Protein AF-A0A932QH48-F1 (afdb_monomer_lite)

Radius of gyration: 12.72 Å; chains: 1; bounding box: 30×25×30 Å

Structure (mmCIF, N/CA/C/O backbone):
data_AF-A0A932QH48-F1
#
_entry.id   AF-A0A932QH48-F1
#
loop_
_atom_site.group_PDB
_atom_site.id
_atom_site.type_symbol
_atom_site.label_atom_id
_atom_site.label_alt_id
_atom_site.label_comp_id
_atom_site.label_asym_id
_atom_site.label_entity_id
_atom_site.label_seq_id
_atom_site.pdbx_PDB_ins_code
_atom_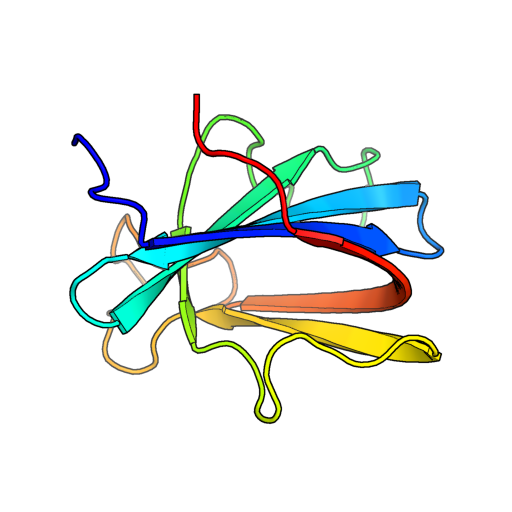site.Cartn_x
_atom_site.Cartn_y
_atom_site.Cartn_z
_atom_site.occupancy
_atom_site.B_iso_or_equiv
_atom_site.auth_seq_id
_atom_site.auth_comp_id
_atom_site.auth_asym_id
_atom_site.auth_atom_id
_atom_site.pdbx_PDB_model_num
ATOM 1 N N . MET A 1 1 ? 0.336 -14.006 12.291 1.00 57.62 1 MET A N 1
ATOM 2 C CA . MET A 1 1 ? -0.376 -12.821 12.811 1.00 57.62 1 MET A CA 1
ATOM 3 C C . MET A 1 1 ? -1.652 -12.677 12.007 1.00 57.62 1 MET A C 1
ATOM 5 O O . MET A 1 1 ? -1.558 -12.617 10.788 1.00 57.62 1 MET A O 1
ATOM 9 N N . THR A 1 2 ? -2.815 -12.706 12.650 1.00 71.19 2 THR A N 1
ATOM 10 C CA . THR A 1 2 ? -4.105 -12.530 11.968 1.00 71.19 2 THR A CA 1
ATOM 11 C C . THR A 1 2 ? -4.457 -11.048 12.016 1.00 71.19 2 THR A C 1
ATOM 13 O O . THR A 1 2 ? -4.580 -10.493 13.104 1.00 71.19 2 THR A O 1
ATOM 16 N N . LEU A 1 3 ? -4.554 -10.389 10.860 1.00 78.56 3 LEU A N 1
ATOM 17 C CA . LEU A 1 3 ? -4.954 -8.983 10.784 1.00 78.56 3 LEU A CA 1
ATOM 18 C C . LEU A 1 3 ? -6.479 -8.900 10.908 1.00 78.56 3 LEU A C 1
ATOM 20 O O . LEU A 1 3 ? -7.193 -9.451 10.073 1.00 78.56 3 LEU A O 1
ATOM 24 N N . ALA A 1 4 ? -6.983 -8.212 11.931 1.00 89.88 4 ALA A N 1
ATOM 25 C CA . ALA A 1 4 ? -8.393 -7.837 11.992 1.00 89.88 4 ALA A CA 1
ATOM 26 C C . ALA A 1 4 ? -8.621 -6.662 11.029 1.00 89.88 4 ALA A C 1
ATOM 28 O O . ALA A 1 4 ? -8.396 -5.504 11.384 1.00 89.88 4 ALA A O 1
ATOM 29 N N . VAL A 1 5 ? -8.979 -6.965 9.781 1.00 91.88 5 VAL A N 1
ATOM 30 C CA . VAL A 1 5 ? -9.109 -5.974 8.703 1.00 91.88 5 VAL A CA 1
ATOM 31 C C . VAL A 1 5 ? -10.478 -5.298 8.751 1.00 91.88 5 VAL A C 1
ATOM 33 O O . VAL A 1 5 ? -11.508 -5.965 8.786 1.00 91.88 5 VAL A O 1
ATOM 36 N N . ARG A 1 6 ? -10.479 -3.962 8.736 1.00 93.62 6 ARG A N 1
ATOM 37 C CA . ARG A 1 6 ? -11.672 -3.114 8.621 1.00 93.62 6 ARG A CA 1
ATOM 38 C C . ARG A 1 6 ? -11.985 -2.794 7.164 1.00 93.62 6 ARG A C 1
ATOM 40 O O . ARG A 1 6 ? -13.133 -2.906 6.753 1.00 93.62 6 ARG A O 1
ATOM 47 N N . ARG A 1 7 ? -10.976 -2.360 6.405 1.00 94.94 7 ARG A N 1
ATOM 48 C CA . ARG A 1 7 ? -11.093 -2.005 4.981 1.00 94.94 7 ARG A CA 1
ATOM 49 C C . ARG A 1 7 ? -9.904 -2.561 4.223 1.00 94.94 7 ARG A C 1
ATOM 51 O O . ARG A 1 7 ? -8.789 -2.570 4.743 1.00 94.94 7 ARG A O 1
ATOM 58 N N . TRP A 1 8 ? -10.124 -2.986 2.988 1.00 95.06 8 TRP A N 1
ATOM 59 C CA . TRP A 1 8 ? -9.065 -3.454 2.105 1.00 95.06 8 TRP A CA 1
ATOM 60 C C . TRP A 1 8 ? -9.182 -2.771 0.753 1.00 95.06 8 TRP A C 1
ATOM 62 O O . TRP A 1 8 ? -10.244 -2.771 0.147 1.00 95.06 8 TRP A O 1
ATOM 72 N N . PHE A 1 9 ? -8.080 -2.210 0.273 1.00 95.38 9 PHE A N 1
ATOM 73 C CA . PHE A 1 9 ? -7.986 -1.549 -1.016 1.00 95.38 9 PHE A CA 1
ATOM 74 C C . PHE A 1 9 ? -7.026 -2.288 -1.939 1.00 95.38 9 PHE A C 1
ATOM 76 O O . PHE A 1 9 ? -5.921 -2.661 -1.531 1.00 95.38 9 PHE A O 1
ATOM 83 N N . ARG A 1 10 ? -7.428 -2.434 -3.201 1.00 94.62 10 ARG A N 1
ATOM 84 C CA . ARG A 1 10 ? -6.559 -2.789 -4.325 1.00 94.62 10 ARG A CA 1
ATOM 85 C C . ARG A 1 10 ? -6.317 -1.533 -5.148 1.00 94.62 10 ARG A C 1
ATOM 87 O O . ARG A 1 10 ? -7.265 -0.910 -5.617 1.00 94.62 10 ARG A O 1
ATOM 94 N N . VAL A 1 11 ? -5.055 -1.152 -5.304 1.00 94.00 11 VAL A N 1
ATOM 95 C CA . VAL A 1 11 ? -4.639 0.059 -6.016 1.00 94.00 11 VAL A CA 1
ATOM 96 C C . VAL A 1 11 ? -3.760 -0.344 -7.190 1.00 94.00 11 VAL A C 1
ATOM 98 O O . VAL A 1 11 ? -2.633 -0.801 -6.995 1.00 94.00 11 VAL A O 1
ATOM 101 N N . ALA A 1 12 ? -4.278 -0.189 -8.405 1.00 93.12 12 ALA A N 1
ATOM 102 C CA . ALA A 1 12 ? -3.531 -0.459 -9.628 1.00 93.12 12 ALA A CA 1
ATOM 103 C C . ALA A 1 12 ? -2.804 0.808 -10.091 1.00 93.12 12 ALA A C 1
ATOM 105 O O . ALA A 1 12 ? -3.394 1.893 -10.124 1.00 93.12 12 ALA A O 1
ATOM 106 N N . THR A 1 13 ? -1.532 0.674 -10.465 1.00 92.00 13 THR A N 1
ATOM 107 C CA . THR A 1 13 ? -0.702 1.794 -10.928 1.00 92.00 13 THR A CA 1
ATOM 108 C C . THR A 1 13 ? -0.316 1.660 -12.398 1.00 92.00 13 THR A C 1
ATOM 110 O O . THR A 1 13 ? -0.317 0.567 -12.961 1.00 92.00 13 THR A O 1
ATOM 113 N N . GLN A 1 14 ? 0.086 2.768 -13.023 1.00 91.12 14 GLN A N 1
ATOM 114 C CA . GLN A 1 14 ? 0.497 2.824 -14.433 1.00 91.12 14 GLN A CA 1
ATOM 115 C C . GLN A 1 14 ? 1.686 1.908 -14.769 1.00 91.12 14 GLN A C 1
ATOM 117 O O . GLN A 1 14 ? 1.807 1.442 -15.896 1.00 91.12 14 GLN A O 1
ATOM 122 N N . SER A 1 15 ? 2.529 1.577 -13.789 1.00 86.12 15 SER A N 1
ATOM 123 C CA . SER A 1 15 ? 3.594 0.577 -13.939 1.00 86.12 15 SER A CA 1
ATOM 124 C C . SER A 1 15 ? 3.100 -0.875 -14.051 1.00 86.12 15 SER A C 1
ATOM 126 O O . SER A 1 15 ? 3.925 -1.777 -14.161 1.00 86.12 15 SER A O 1
ATOM 128 N N . GLY A 1 16 ? 1.790 -1.121 -13.946 1.00 86.38 16 GLY A N 1
ATOM 129 C CA . GLY A 1 16 ? 1.193 -2.459 -13.900 1.00 86.38 16 GLY A CA 1
ATOM 130 C C . GLY A 1 16 ? 1.255 -3.136 -12.526 1.00 86.38 16 GLY A C 1
ATOM 131 O O . GLY A 1 16 ? 0.813 -4.271 -12.389 1.00 86.38 16 GLY A O 1
ATOM 132 N N . SER A 1 17 ? 1.791 -2.466 -11.501 1.00 87.19 17 SER A N 1
ATOM 133 C CA . SER A 1 17 ? 1.821 -3.002 -10.137 1.00 87.19 17 SER A CA 1
ATOM 134 C C . SER A 1 17 ? 0.451 -2.886 -9.474 1.00 87.19 17 SER A C 1
ATOM 136 O O . SER A 1 17 ? -0.244 -1.882 -9.647 1.00 87.19 17 SER A O 1
ATOM 138 N N . VAL A 1 18 ? 0.099 -3.877 -8.653 1.00 90.19 18 VAL A N 1
ATOM 139 C CA . VAL A 1 18 ? -1.101 -3.832 -7.810 1.00 90.19 18 VAL A CA 1
ATOM 140 C C . VAL A 1 18 ? -0.691 -3.817 -6.346 1.00 90.19 18 VAL A C 1
ATOM 142 O O . VAL A 1 18 ? -0.040 -4.733 -5.846 1.00 90.19 18 VAL A O 1
ATOM 145 N N . TYR A 1 19 ? -1.077 -2.759 -5.644 1.00 90.38 19 TYR A N 1
ATOM 146 C CA . TYR A 1 19 ? -0.837 -2.602 -4.217 1.00 90.38 19 TYR A CA 1
ATOM 147 C C . TYR A 1 19 ? -2.085 -2.982 -3.442 1.00 90.38 19 TYR A C 1
ATOM 149 O O . TYR A 1 19 ? -3.179 -2.496 -3.716 1.00 90.38 19 TYR A O 1
ATOM 157 N N . HIS A 1 20 ? -1.904 -3.832 -2.445 1.00 92.38 20 HIS A N 1
ATOM 158 C CA . HIS A 1 20 ? -2.945 -4.189 -1.502 1.00 92.38 20 HIS A CA 1
ATOM 159 C C . HIS A 1 20 ? -2.672 -3.438 -0.211 1.00 92.38 20 HIS A C 1
ATOM 161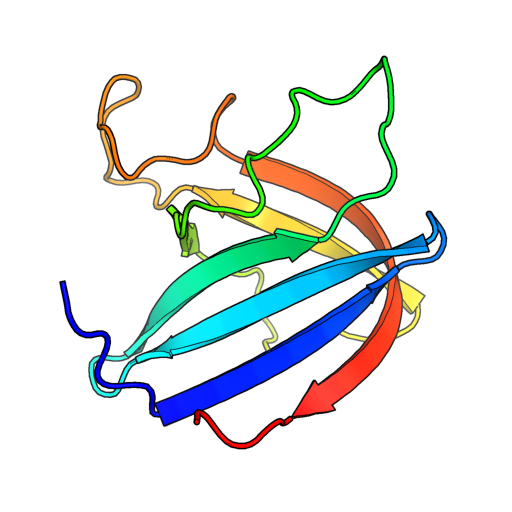 O O . HIS A 1 20 ? -1.611 -3.623 0.384 1.00 92.38 20 HIS A O 1
ATOM 167 N N . VAL A 1 21 ? -3.618 -2.609 0.216 1.00 93.69 21 VAL A N 1
ATOM 168 C CA . VAL A 1 21 ? -3.505 -1.834 1.452 1.00 93.69 21 VAL A CA 1
ATOM 169 C C . VAL A 1 21 ? -4.696 -2.137 2.337 1.00 93.69 21 VAL A C 1
ATOM 171 O O . VAL A 1 21 ? -5.835 -1.987 1.907 1.00 93.69 21 VAL A O 1
ATOM 174 N N . VAL A 1 22 ? -4.438 -2.571 3.563 1.00 95.06 22 VAL A N 1
ATOM 175 C CA . VAL A 1 22 ? -5.480 -2.843 4.553 1.00 95.06 22 VAL A CA 1
ATOM 176 C C . VAL A 1 22 ? -5.424 -1.810 5.663 1.00 95.06 22 VAL A C 1
ATOM 178 O O . VAL A 1 22 ? -4.340 -1.471 6.131 1.00 95.06 22 VAL A O 1
ATOM 181 N N . GLU A 1 23 ? -6.593 -1.336 6.073 1.00 95.31 23 GLU A N 1
ATOM 182 C CA . GLU A 1 23 ? -6.817 -0.626 7.329 1.00 95.31 23 GLU A CA 1
ATOM 183 C C . GLU A 1 23 ? -7.347 -1.650 8.334 1.00 95.31 23 GLU A C 1
ATOM 185 O O . GLU A 1 23 ? -8.336 -2.339 8.062 1.00 95.31 23 GLU A O 1
ATOM 190 N N . THR A 1 24 ? -6.698 -1.788 9.483 1.00 94.38 24 THR A N 1
ATOM 191 C CA . THR A 1 24 ? -7.159 -2.667 10.559 1.00 94.38 24 THR A CA 1
ATOM 192 C C . THR A 1 24 ? -8.263 -2.007 11.383 1.00 94.38 24 THR A C 1
ATOM 194 O O . THR A 1 24 ? -8.496 -0.800 11.314 1.00 94.38 24 THR A O 1
ATOM 197 N N . THR A 1 25 ? -8.951 -2.784 12.217 1.00 93.25 25 THR A N 1
ATOM 198 C CA . THR A 1 25 ? -9.971 -2.262 13.145 1.00 93.25 25 THR A CA 1
ATOM 199 C C . THR A 1 25 ? -9.409 -1.300 14.195 1.00 93.25 25 THR A C 1
ATOM 201 O O . THR A 1 25 ? -10.158 -0.484 14.724 1.00 93.25 25 THR A O 1
ATOM 204 N N . CYS A 1 26 ? -8.101 -1.347 14.464 1.00 92.69 26 CYS A N 1
ATOM 205 C CA . CYS A 1 26 ? -7.386 -0.392 15.313 1.00 92.69 26 CYS A CA 1
ATOM 206 C C . CYS A 1 26 ? -6.828 0.827 14.551 1.00 92.69 26 CYS A C 1
ATOM 208 O O . CYS A 1 26 ? -6.153 1.657 15.156 1.00 92.69 26 CYS A O 1
ATOM 210 N N . GLY A 1 27 ? -7.115 0.964 13.251 1.00 90.75 27 GLY A N 1
ATOM 211 C CA . GLY A 1 27 ? -6.673 2.099 12.433 1.00 90.75 27 GLY A CA 1
ATOM 212 C C . GLY A 1 27 ? -5.212 2.026 11.978 1.00 90.75 27 GLY A C 1
ATOM 213 O O . GLY A 1 27 ? -4.663 3.028 11.522 1.00 90.75 27 GLY A O 1
ATOM 214 N N . GLU A 1 28 ? -4.565 0.862 12.091 1.00 93.69 28 GLU A N 1
ATOM 215 C CA . GLU A 1 28 ? -3.238 0.642 11.516 1.00 93.69 28 GLU A CA 1
ATOM 216 C C . GLU A 1 28 ? -3.344 0.306 10.030 1.00 93.69 28 GLU A C 1
ATOM 218 O O . GLU A 1 28 ? -4.298 -0.334 9.586 1.00 93.69 28 GLU A O 1
ATOM 223 N N . PHE A 1 29 ? -2.323 0.682 9.263 1.00 95.12 29 PHE A N 1
ATOM 224 C CA . PHE A 1 29 ? -2.258 0.377 7.842 1.00 95.12 29 PHE A CA 1
ATOM 225 C C . PHE A 1 29 ? -1.128 -0.591 7.529 1.00 95.12 29 PHE A C 1
ATOM 227 O O . PHE A 1 29 ? 0.006 -0.430 7.988 1.00 95.12 29 PHE A O 1
ATOM 234 N N . PHE A 1 30 ? -1.433 -1.569 6.681 1.00 94.12 30 PHE A N 1
ATOM 235 C CA . PHE A 1 30 ? -0.448 -2.500 6.151 1.00 94.12 30 PHE A CA 1
ATOM 236 C C . PHE A 1 30 ? -0.525 -2.540 4.636 1.00 94.12 30 PHE A C 1
ATOM 238 O O . PHE A 1 30 ? -1.612 -2.469 4.067 1.00 94.12 30 PHE A O 1
ATOM 245 N N . ALA A 1 31 ? 0.622 -2.709 3.986 1.00 91.81 31 ALA A N 1
ATOM 246 C CA . ALA A 1 31 ? 0.691 -2.876 2.545 1.00 91.81 31 ALA A CA 1
ATOM 247 C C . ALA A 1 31 ? 1.468 -4.128 2.144 1.00 91.81 31 ALA A C 1
ATOM 249 O O . ALA A 1 31 ? 2.498 -4.460 2.738 1.00 91.81 31 ALA A O 1
ATOM 250 N N . ARG A 1 32 ? 0.993 -4.779 1.085 1.00 89.38 32 ARG A N 1
ATOM 251 C CA . ARG A 1 32 ? 1.761 -5.716 0.262 1.00 89.38 32 ARG A CA 1
ATOM 252 C C . ARG A 1 32 ? 1.636 -5.298 -1.199 1.00 89.38 32 ARG A C 1
ATOM 254 O O . ARG A 1 32 ? 0.768 -4.495 -1.551 1.00 89.38 32 ARG A O 1
ATOM 261 N N . VAL A 1 33 ? 2.476 -5.853 -2.060 1.00 86.06 33 VAL A N 1
ATOM 262 C CA . VAL A 1 33 ? 2.413 -5.552 -3.487 1.00 86.06 33 VAL A CA 1
ATOM 263 C C . VAL A 1 33 ? 2.556 -6.805 -4.325 1.00 86.06 33 VAL A C 1
ATOM 265 O O . VAL A 1 33 ? 3.506 -7.564 -4.165 1.00 86.06 33 VAL A O 1
ATOM 268 N N . ASP A 1 34 ? 1.659 -6.937 -5.285 1.00 83.62 34 ASP A N 1
ATOM 269 C CA . ASP A 1 34 ? 1.762 -7.884 -6.379 1.00 83.62 34 ASP A CA 1
ATOM 270 C C . ASP A 1 34 ? 2.371 -7.085 -7.551 1.00 83.62 34 ASP A C 1
ATOM 272 O O . ASP A 1 34 ? 1.679 -6.489 -8.376 1.00 83.62 34 ASP A O 1
ATOM 276 N N . SER A 1 35 ? 3.699 -6.888 -7.503 1.00 69.00 35 SER A N 1
ATOM 277 C CA . SER A 1 35 ? 4.437 -6.026 -8.449 1.00 69.00 35 SER A CA 1
ATOM 278 C C . SER A 1 35 ? 4.833 -6.758 -9.728 1.00 69.00 35 SER A C 1
ATOM 280 O O . SER A 1 35 ? 5.166 -7.941 -9.696 1.00 69.00 35 SER A O 1
ATOM 282 N N . VAL A 1 36 ? 4.982 -5.990 -10.812 1.00 59.34 36 VAL A N 1
ATOM 283 C CA . VAL A 1 36 ? 5.850 -6.349 -11.943 1.00 59.34 36 VAL A CA 1
ATOM 284 C C . VAL A 1 36 ? 7.319 -6.248 -11.486 1.00 59.34 36 VAL A C 1
ATOM 286 O O . VAL A 1 36 ? 7.665 -5.262 -10.822 1.00 59.34 36 VAL A O 1
ATOM 289 N N . PRO A 1 37 ? 8.201 -7.217 -11.801 1.00 57.09 37 PRO A N 1
ATOM 290 C CA . PRO A 1 37 ? 9.624 -7.130 -11.476 1.00 57.09 37 PRO A CA 1
ATOM 291 C C . PRO A 1 37 ? 10.237 -5.880 -12.119 1.00 57.09 37 PRO A C 1
ATOM 293 O O . PRO A 1 37 ? 10.414 -5.820 -13.332 1.00 57.09 37 PRO A O 1
ATOM 296 N N . ASN A 1 38 ? 10.548 -4.861 -11.317 1.00 54.00 38 ASN A N 1
ATOM 297 C CA . ASN A 1 38 ? 11.318 -3.708 -11.772 1.00 54.00 38 ASN A CA 1
ATOM 298 C C . ASN 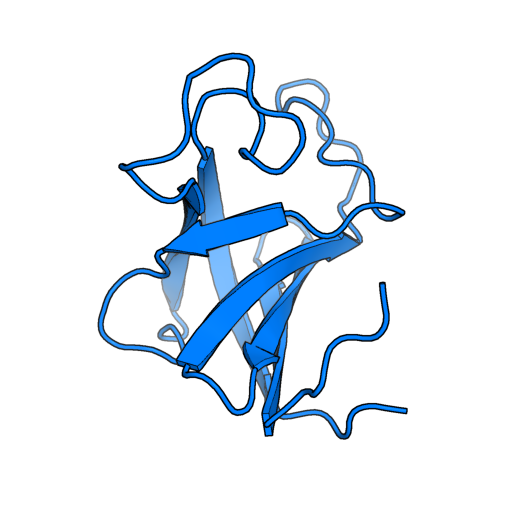A 1 38 ? 12.757 -3.861 -11.257 1.00 54.00 38 ASN A C 1
ATOM 300 O O . ASN A 1 38 ? 12.940 -3.841 -10.038 1.00 54.00 38 ASN A O 1
ATOM 304 N N . PRO A 1 39 ? 13.771 -3.969 -12.135 1.00 51.75 39 PRO A N 1
ATOM 305 C CA . PRO A 1 39 ? 15.169 -4.119 -11.725 1.00 51.75 39 PRO A CA 1
ATOM 306 C C . PRO A 1 39 ? 15.711 -2.924 -10.922 1.00 51.75 39 PRO A C 1
ATOM 308 O O . PRO A 1 39 ? 16.702 -3.066 -10.214 1.00 51.75 39 PRO A O 1
ATOM 311 N N . PHE A 1 40 ? 15.055 -1.761 -10.982 1.00 50.00 40 PHE A N 1
ATOM 312 C CA . PHE A 1 40 ? 15.436 -0.552 -10.244 1.00 50.00 40 PHE A CA 1
ATOM 313 C C . PHE A 1 40 ? 14.699 -0.378 -8.910 1.00 50.00 40 PHE A C 1
ATOM 315 O O . PHE A 1 40 ? 14.924 0.602 -8.203 1.00 50.00 40 PHE A O 1
ATOM 322 N N . SER A 1 41 ? 13.799 -1.295 -8.548 1.00 52.69 41 SER A N 1
ATOM 323 C CA . SER A 1 41 ? 13.072 -1.241 -7.282 1.00 52.69 41 SER A CA 1
ATOM 324 C C . SER A 1 41 ? 13.466 -2.432 -6.428 1.00 52.69 41 SER A C 1
ATOM 326 O O . SER A 1 41 ? 13.358 -3.569 -6.878 1.00 52.69 41 SER A O 1
ATOM 328 N N . VAL A 1 42 ? 13.872 -2.191 -5.176 1.00 57.25 42 VAL A N 1
ATOM 329 C CA . VAL A 1 42 ? 13.967 -3.274 -4.190 1.00 57.25 42 VAL A CA 1
ATOM 330 C C . VAL A 1 42 ? 12.607 -3.964 -4.162 1.00 57.25 42 VAL A C 1
ATOM 332 O O . VAL A 1 42 ? 11.586 -3.337 -3.861 1.00 57.25 42 VAL A O 1
ATOM 335 N N . ALA A 1 43 ? 12.588 -5.232 -4.567 1.00 56.00 43 ALA A N 1
ATOM 336 C CA . ALA A 1 43 ? 11.366 -6.004 -4.656 1.00 56.00 43 ALA A CA 1
ATOM 337 C C . ALA A 1 43 ? 10.770 -6.123 -3.250 1.00 56.00 43 ALA A C 1
ATOM 339 O O . ALA A 1 43 ? 11.296 -6.819 -2.383 1.00 56.00 43 ALA A O 1
ATOM 340 N N . ILE A 1 44 ? 9.671 -5.410 -3.007 1.00 65.75 44 ILE A N 1
ATOM 341 C CA . ILE A 1 44 ? 8.845 -5.655 -1.831 1.00 65.75 44 ILE A CA 1
ATOM 342 C C . ILE A 1 44 ? 8.208 -7.020 -2.080 1.00 65.75 44 ILE A C 1
ATOM 344 O O . ILE A 1 44 ? 7.460 -7.183 -3.042 1.00 65.75 44 ILE A O 1
ATOM 348 N N . SER A 1 45 ? 8.566 -8.006 -1.258 1.00 67.44 45 SER A N 1
ATOM 349 C CA . SER A 1 45 ? 8.064 -9.371 -1.411 1.00 67.44 45 SER A CA 1
ATOM 350 C C . SER A 1 45 ? 6.527 -9.392 -1.391 1.00 67.44 45 SER A C 1
ATOM 352 O O . SER A 1 45 ? 5.950 -8.865 -0.433 1.00 67.44 45 SER A O 1
ATOM 354 N N . PRO A 1 46 ? 5.860 -10.035 -2.373 1.00 72.94 46 PRO A N 1
ATOM 355 C CA . PRO A 1 46 ? 4.400 -10.179 -2.380 1.00 72.94 46 PRO A CA 1
ATOM 356 C C . PRO A 1 46 ? 3.893 -11.012 -1.194 1.00 72.94 46 PRO A C 1
ATOM 358 O O . PRO A 1 46 ? 2.753 -10.868 -0.760 1.00 72.94 46 PRO A O 1
ATOM 361 N N . ALA A 1 47 ? 4.757 -11.847 -0.608 1.00 76.81 47 ALA A N 1
ATOM 362 C CA . ALA A 1 47 ? 4.415 -12.693 0.529 1.00 76.81 47 ALA A CA 1
ATOM 363 C C . ALA A 1 47 ? 4.346 -11.935 1.867 1.00 76.81 47 ALA A C 1
ATOM 365 O O . ALA A 1 47 ? 3.908 -12.506 2.867 1.00 76.81 47 ALA A O 1
ATOM 366 N N . ARG A 1 48 ? 4.798 -10.673 1.926 1.00 85.88 48 ARG A N 1
ATOM 367 C CA . ARG A 1 48 ? 4.951 -9.940 3.188 1.00 85.88 48 ARG A CA 1
ATOM 368 C C . ARG A 1 48 ? 4.087 -8.686 3.249 1.00 85.88 48 ARG A C 1
ATOM 370 O O . ARG A 1 48 ? 4.134 -7.843 2.359 1.00 85.88 48 ARG A O 1
ATOM 377 N N . TRP A 1 49 ? 3.388 -8.535 4.371 1.00 89.88 49 TRP A N 1
ATOM 378 C CA . TRP A 1 49 ? 2.719 -7.300 4.772 1.00 89.88 49 TRP A CA 1
ATOM 379 C C . TRP A 1 49 ? 3.654 -6.427 5.610 1.00 89.88 49 TRP A C 1
ATOM 381 O O . TRP A 1 49 ? 4.309 -6.922 6.529 1.00 89.88 49 TRP A O 1
ATOM 391 N N . TRP A 1 50 ? 3.699 -5.135 5.303 1.00 91.50 50 TRP A N 1
ATOM 392 C CA . TRP A 1 50 ? 4.551 -4.150 5.972 1.00 91.50 50 TRP A CA 1
ATOM 393 C C . TRP A 1 50 ? 3.686 -3.074 6.604 1.00 91.50 50 TRP A C 1
ATOM 395 O O . TRP A 1 50 ? 2.738 -2.618 5.963 1.00 91.50 50 TRP A O 1
ATOM 405 N N . ARG A 1 51 ? 4.022 -2.645 7.823 1.00 93.94 51 ARG A N 1
ATOM 406 C CA . ARG A 1 51 ? 3.332 -1.521 8.469 1.00 93.94 51 ARG A CA 1
ATOM 407 C C . ARG A 1 51 ? 3.705 -0.224 7.769 1.00 93.94 51 ARG A C 1
ATOM 409 O O . ARG A 1 51 ? 4.890 0.061 7.564 1.00 93.94 51 ARG A O 1
ATOM 416 N N . ILE A 1 52 ? 2.697 0.567 7.422 1.00 94.50 52 ILE A N 1
ATOM 417 C CA . ILE A 1 52 ? 2.876 1.821 6.695 1.00 94.50 52 ILE A CA 1
ATOM 418 C C . ILE A 1 52 ? 2.119 2.975 7.345 1.00 94.50 52 ILE A C 1
ATOM 420 O O . ILE A 1 52 ? 1.151 2.784 8.076 1.00 94.50 52 ILE A O 1
ATOM 424 N N . GLN A 1 53 ? 2.564 4.184 7.029 1.00 94.69 53 GLN A N 1
ATOM 425 C CA . GLN A 1 53 ? 1.791 5.403 7.182 1.00 94.69 53 GLN A CA 1
ATOM 426 C C . GLN A 1 53 ? 1.370 5.853 5.774 1.00 94.69 53 GLN A C 1
ATOM 428 O O . GLN A 1 53 ? 2.218 6.343 5.021 1.00 94.69 53 GLN A O 1
ATOM 433 N N . PRO A 1 54 ? 0.106 5.649 5.364 1.00 91.31 54 PRO A N 1
ATOM 434 C CA . PRO A 1 54 ? -0.356 6.123 4.067 1.00 91.31 54 PRO A CA 1
ATOM 435 C C . PRO A 1 54 ? -0.345 7.655 4.013 1.00 91.31 54 PRO A C 1
ATOM 437 O O . PRO A 1 54 ? -0.513 8.330 5.034 1.00 91.31 54 PRO A O 1
ATOM 440 N N . ALA A 1 55 ? -0.176 8.200 2.808 1.00 89.69 55 ALA A N 1
ATOM 441 C CA . ALA A 1 55 ? -0.378 9.623 2.569 1.00 89.69 55 ALA A CA 1
ATOM 442 C C . ALA A 1 55 ? -1.847 10.013 2.816 1.00 89.69 55 ALA A C 1
ATOM 444 O O . ALA A 1 55 ? -2.758 9.215 2.593 1.00 89.69 55 ALA A O 1
ATOM 445 N N . VAL A 1 56 ? -2.059 11.250 3.270 1.00 89.31 56 VAL A N 1
ATOM 446 C CA . VAL A 1 56 ? -3.389 11.839 3.473 1.00 89.31 56 VAL A CA 1
ATOM 447 C C . VAL A 1 56 ? -3.679 12.782 2.299 1.00 89.31 56 VAL A C 1
ATOM 449 O O . VAL A 1 56 ? -2.805 13.584 1.963 1.00 89.31 56 VAL A O 1
ATOM 452 N N . PRO A 1 57 ? -4.877 12.734 1.688 1.00 89.56 57 PRO A N 1
ATOM 453 C CA . PRO A 1 57 ? -6.035 11.906 2.048 1.00 89.56 57 PRO A CA 1
ATOM 454 C C . PRO A 1 57 ? -5.889 10.423 1.664 1.00 89.56 57 PRO A C 1
ATOM 456 O O . PRO A 1 57 ? -5.181 10.085 0.718 1.00 89.56 57 PRO A O 1
ATOM 459 N N . TRP A 1 58 ? -6.603 9.554 2.394 1.00 91.00 58 TRP A N 1
ATOM 460 C CA . TRP A 1 58 ? -6.769 8.133 2.065 1.00 91.00 58 TRP A CA 1
ATOM 461 C C . TRP A 1 58 ? -8.266 7.783 1.923 1.00 91.00 58 TRP A C 1
ATOM 463 O O . TRP A 1 58 ? -9.046 8.233 2.769 1.00 91.00 58 TRP A O 1
ATOM 473 N N . PRO A 1 59 ? -8.704 6.977 0.927 1.00 93.06 59 PRO A N 1
ATOM 474 C CA . PRO A 1 59 ? -7.917 6.324 -0.131 1.00 93.06 59 PRO A CA 1
ATOM 475 C C . PRO A 1 59 ? -7.182 7.322 -1.039 1.00 93.06 59 PRO A C 1
ATOM 477 O O . PRO A 1 59 ? -7.530 8.506 -1.041 1.00 93.06 59 PRO A O 1
ATOM 480 N N . PRO A 1 60 ? -6.143 6.878 -1.775 1.00 92.19 60 PRO A N 1
ATOM 481 C CA . PRO A 1 60 ? -5.393 7.765 -2.657 1.00 92.19 60 PRO A CA 1
ATOM 482 C C . PRO A 1 60 ? -6.298 8.290 -3.780 1.00 92.19 60 PRO A C 1
ATOM 484 O O . PRO A 1 60 ? -7.428 7.844 -3.956 1.00 92.19 60 PRO A O 1
ATOM 487 N N . GLN A 1 61 ? -5.810 9.243 -4.565 1.00 93.69 61 GLN A N 1
ATOM 488 C CA . GLN A 1 61 ? -6.561 9.781 -5.699 1.00 93.69 61 GLN A CA 1
ATOM 489 C C . GLN A 1 61 ? -6.046 9.196 -7.012 1.00 93.69 61 GLN A C 1
ATOM 491 O O . GLN A 1 61 ? -4.837 9.072 -7.215 1.00 93.69 61 GLN A O 1
ATOM 496 N N . ILE A 1 62 ? -6.965 8.869 -7.922 1.00 95.56 62 ILE A N 1
ATOM 497 C CA . ILE A 1 62 ? -6.621 8.514 -9.304 1.00 95.56 62 ILE A CA 1
ATOM 498 C C . ILE A 1 62 ? -5.898 9.703 -9.953 1.00 95.56 62 ILE A C 1
ATOM 500 O O . ILE A 1 62 ? -6.287 10.854 -9.759 1.00 95.56 62 ILE A O 1
ATOM 504 N N . GLY A 1 63 ? -4.832 9.425 -10.703 1.00 95.44 63 GLY A N 1
ATOM 505 C CA . GLY A 1 63 ? -3.990 10.442 -11.339 1.00 95.44 63 GLY A CA 1
ATOM 506 C C . GLY A 1 63 ? -2.843 10.967 -10.466 1.00 95.44 63 GLY A C 1
ATOM 507 O O . GLY A 1 63 ? -1.990 11.687 -10.976 1.00 95.44 63 GLY A O 1
ATOM 508 N N . GLN A 1 64 ? -2.767 10.578 -9.189 1.00 93.25 64 GLN A N 1
ATOM 509 C CA . GLN A 1 64 ? -1.659 10.931 -8.292 1.00 93.25 64 GLN A CA 1
ATOM 510 C C . GLN A 1 64 ? -0.674 9.772 -8.125 1.00 93.25 64 GLN A C 1
ATOM 512 O O . GLN A 1 64 ? -1.039 8.605 -8.269 1.00 93.25 64 GLN A O 1
ATOM 517 N N . SER A 1 65 ? 0.579 10.078 -7.788 1.00 91.88 65 SER A N 1
ATOM 518 C CA . SER A 1 65 ? 1.555 9.049 -7.413 1.00 91.88 65 SER A CA 1
ATOM 519 C C . SER A 1 65 ? 1.165 8.394 -6.089 1.00 91.88 65 SER A C 1
ATOM 521 O O . SER A 1 65 ? 0.901 9.082 -5.102 1.00 91.88 65 SER A O 1
ATOM 523 N N . LEU A 1 66 ? 1.184 7.062 -6.034 1.00 91.25 66 LEU A N 1
ATOM 524 C CA . LEU A 1 66 ? 0.967 6.345 -4.778 1.00 91.25 66 LEU A CA 1
ATOM 525 C C . LEU A 1 66 ? 2.257 6.327 -3.946 1.00 91.25 66 LEU A C 1
ATOM 527 O O . LEU A 1 66 ? 3.291 5.835 -4.406 1.00 91.25 66 LEU A O 1
ATOM 531 N N . ALA A 1 67 ? 2.173 6.801 -2.703 1.00 90.38 67 ALA A N 1
ATOM 532 C CA . ALA A 1 67 ? 3.248 6.743 -1.717 1.00 90.38 67 ALA A CA 1
ATOM 533 C C . ALA A 1 67 ? 2.902 5.768 -0.581 1.00 90.38 67 ALA A C 1
ATOM 535 O O . ALA A 1 67 ? 1.861 5.890 0.063 1.00 90.38 67 ALA A O 1
ATOM 536 N N . LEU A 1 68 ? 3.801 4.818 -0.323 1.00 90.38 68 LEU A N 1
ATOM 537 C CA . LEU A 1 68 ? 3.733 3.862 0.780 1.00 90.38 68 LEU A CA 1
ATOM 538 C C . LEU A 1 68 ? 4.950 4.075 1.670 1.00 90.38 68 LEU A C 1
ATOM 540 O O . LEU A 1 68 ? 6.044 3.614 1.356 1.00 90.38 68 LEU A O 1
ATOM 544 N N . VAL A 1 69 ? 4.789 4.817 2.756 1.00 91.75 69 VAL A N 1
ATOM 545 C CA . VAL A 1 69 ? 5.905 5.174 3.636 1.00 91.75 69 VAL A CA 1
ATOM 546 C C . VAL A 1 69 ? 5.892 4.254 4.845 1.00 91.75 69 VAL A C 1
ATOM 548 O O . VAL A 1 69 ? 4.823 3.930 5.359 1.00 91.75 69 VAL A O 1
ATOM 551 N N . ALA A 1 70 ? 7.057 3.809 5.310 1.00 91.81 70 ALA A N 1
ATOM 552 C CA . ALA A 1 70 ? 7.117 3.091 6.573 1.00 91.81 70 ALA A CA 1
ATOM 553 C C . ALA A 1 70 ? 6.644 3.991 7.726 1.00 91.81 70 ALA A C 1
ATOM 555 O O . ALA A 1 70 ? 6.840 5.207 7.708 1.00 91.81 70 ALA A O 1
ATOM 556 N N . ARG A 1 71 ? 6.051 3.389 8.758 1.00 92.69 71 ARG A N 1
ATOM 557 C CA . ARG A 1 71 ? 5.738 4.089 10.012 1.00 92.69 71 ARG A CA 1
ATOM 558 C C . ARG A 1 71 ? 7.010 4.731 10.588 1.00 92.69 71 ARG A C 1
ATOM 560 O O . ARG A 1 71 ? 8.049 4.074 10.690 1.00 92.69 71 ARG A O 1
ATOM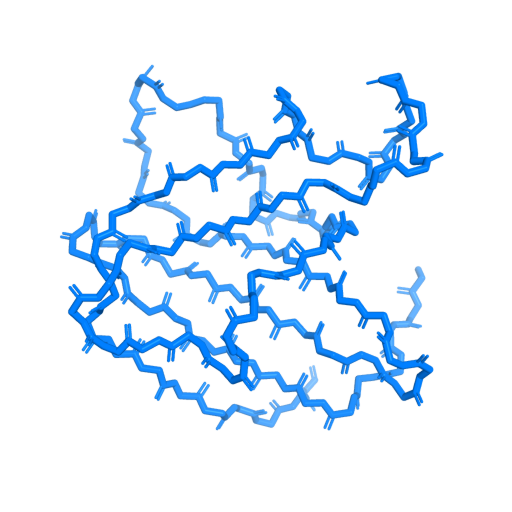 567 N N . ALA A 1 72 ? 6.941 6.023 10.905 1.00 90.19 72 ALA A N 1
ATOM 568 C CA . ALA A 1 72 ? 8.113 6.823 11.261 1.00 90.19 72 ALA A CA 1
ATOM 569 C C . ALA A 1 72 ? 8.782 6.353 12.561 1.00 90.19 72 ALA A C 1
ATOM 571 O O . ALA A 1 72 ? 9.996 6.469 12.700 1.00 90.19 72 ALA A O 1
ATOM 572 N N . GLU A 1 73 ? 8.007 5.783 13.481 1.00 93.19 73 GLU A N 1
ATOM 573 C CA . GLU A 1 73 ? 8.481 5.289 14.771 1.00 93.19 73 GLU A CA 1
ATOM 574 C C . GLU A 1 73 ? 9.151 3.909 14.711 1.00 93.19 73 GLU A C 1
ATOM 576 O O . GLU A 1 73 ? 9.729 3.475 15.705 1.00 93.19 73 GLU A O 1
ATOM 581 N N . LEU A 1 74 ? 9.098 3.208 13.571 1.00 90.75 74 LEU A N 1
ATOM 582 C CA . LEU A 1 74 ? 9.780 1.921 13.427 1.00 90.75 74 LEU A CA 1
ATOM 583 C C . LEU A 1 74 ? 11.289 2.128 13.193 1.00 90.75 74 LEU A C 1
ATOM 585 O O . LEU A 1 74 ? 11.648 2.823 12.238 1.00 90.75 74 LEU A O 1
ATOM 589 N N . PRO A 1 75 ? 12.182 1.485 13.971 1.00 90.31 75 PRO A N 1
ATOM 590 C CA . PRO A 1 75 ? 13.628 1.500 13.727 1.00 90.31 75 PRO A CA 1
ATOM 591 C C . PRO A 1 75 ? 14.010 1.016 12.323 1.00 90.31 75 PRO A C 1
ATOM 593 O O . PRO A 1 75 ? 13.296 0.211 11.725 1.00 90.31 75 PRO A O 1
ATOM 596 N N . LEU A 1 76 ? 15.150 1.481 11.795 1.00 86.12 76 LEU A N 1
ATOM 597 C CA . LEU A 1 76 ? 15.608 1.162 10.431 1.00 86.12 76 LEU A CA 1
ATOM 598 C C . LEU A 1 76 ? 15.762 -0.343 10.167 1.00 86.12 76 LEU A C 1
ATOM 600 O O . LEU A 1 76 ? 15.540 -0.787 9.043 1.00 86.12 76 LEU A O 1
ATOM 604 N N . ASP A 1 77 ? 16.123 -1.103 11.192 1.00 88.19 77 ASP A N 1
ATOM 605 C CA . ASP A 1 77 ? 16.338 -2.550 11.185 1.00 88.19 77 ASP A CA 1
ATOM 606 C C . ASP A 1 77 ? 15.099 -3.355 11.619 1.00 88.19 77 ASP A C 1
ATOM 608 O O . ASP A 1 77 ? 15.133 -4.586 11.664 1.00 88.19 77 ASP A O 1
ATOM 612 N N . HIS A 1 78 ? 13.980 -2.689 11.914 1.00 91.25 78 HIS A N 1
ATOM 613 C CA . HIS A 1 78 ? 12.774 -3.364 12.371 1.00 91.25 78 HIS A CA 1
ATOM 614 C C . HIS A 1 78 ? 12.152 -4.211 11.259 1.00 91.25 78 HIS A C 1
ATOM 616 O O . HIS A 1 78 ? 11.893 -3.737 10.153 1.00 91.25 78 HIS A O 1
ATOM 622 N N . ALA A 1 79 ? 11.816 -5.461 11.575 1.00 86.81 79 ALA A N 1
ATOM 623 C CA . ALA A 1 79 ? 11.340 -6.421 10.587 1.00 86.81 79 ALA A CA 1
ATOM 624 C C . ALA A 1 79 ? 10.092 -5.918 9.828 1.00 86.81 79 ALA A C 1
ATOM 626 O O . ALA A 1 79 ? 10.011 -6.073 8.616 1.00 86.81 79 ALA A O 1
ATOM 627 N N . GLU A 1 80 ? 9.127 -5.296 10.507 1.00 89.62 80 GLU A N 1
ATOM 628 C CA . GLU A 1 80 ? 7.886 -4.803 9.881 1.00 89.62 80 GLU A CA 1
ATOM 629 C C . GLU A 1 80 ? 8.042 -3.502 9.064 1.00 89.62 80 GLU A C 1
ATOM 631 O O . GLU A 1 80 ? 7.077 -3.067 8.429 1.00 89.62 80 GLU A O 1
ATOM 636 N N . ARG A 1 81 ? 9.225 -2.871 9.070 1.00 88.25 81 ARG A N 1
ATOM 637 C CA . ARG A 1 81 ? 9.491 -1.588 8.401 1.00 88.25 81 ARG A CA 1
ATOM 638 C C . ARG A 1 81 ? 9.800 -1.783 6.923 1.00 88.25 81 ARG A C 1
ATOM 640 O O . ARG A 1 81 ? 10.762 -2.464 6.606 1.00 88.25 81 ARG A O 1
ATOM 647 N N . MET A 1 82 ? 9.061 -1.129 6.022 1.00 87.81 82 MET A N 1
ATOM 648 C CA . MET A 1 82 ? 9.295 -1.217 4.568 1.00 87.81 82 MET A CA 1
ATOM 649 C C . MET A 1 82 ? 10.771 -0.964 4.176 1.00 87.81 82 MET A C 1
ATOM 651 O O . MET A 1 82 ? 11.376 -0.029 4.718 1.00 87.81 82 MET A O 1
ATOM 655 N N . PRO A 1 83 ? 11.364 -1.733 3.232 1.00 81.31 83 PRO A N 1
ATOM 656 C CA . PRO A 1 83 ? 12.756 -1.551 2.824 1.00 81.31 83 PRO A CA 1
ATOM 657 C C . PRO A 1 83 ? 12.993 -0.138 2.302 1.00 81.31 83 PRO A C 1
ATOM 659 O O . PRO A 1 83 ? 12.123 0.439 1.652 1.00 81.31 83 PRO A O 1
ATOM 662 N N . GLY A 1 84 ? 14.162 0.429 2.603 1.00 81.31 84 GLY A N 1
ATOM 663 C CA . GLY A 1 84 ? 14.482 1.808 2.220 1.00 81.31 84 GLY A CA 1
ATOM 664 C C . GLY A 1 84 ? 13.602 2.872 2.893 1.00 81.31 84 GLY A C 1
ATOM 665 O O . GLY A 1 84 ? 13.659 4.032 2.505 1.00 81.31 84 GLY A O 1
ATOM 666 N N . GLY A 1 85 ? 12.786 2.506 3.893 1.00 85.88 85 GLY A N 1
ATOM 667 C CA . GLY A 1 85 ? 11.887 3.424 4.600 1.00 85.88 85 GLY A CA 1
ATOM 668 C C . GLY A 1 85 ? 10.570 3.719 3.879 1.00 85.88 85 GLY A C 1
ATOM 669 O O . GLY A 1 85 ? 9.753 4.471 4.407 1.00 85.88 85 GLY A O 1
ATOM 670 N N . GLY A 1 86 ? 10.328 3.120 2.713 1.00 87.19 86 GLY A N 1
ATOM 671 C CA . GLY A 1 86 ? 9.103 3.325 1.951 1.00 87.19 86 GLY A CA 1
ATOM 672 C C . GLY A 1 86 ? 9.304 3.199 0.447 1.00 87.19 86 GLY A C 1
ATOM 673 O O . GLY A 1 86 ? 10.382 2.865 -0.043 1.00 87.19 86 GLY A O 1
ATOM 674 N N . LYS A 1 87 ? 8.238 3.487 -0.295 1.00 83.19 87 LYS A N 1
ATOM 675 C CA . LYS A 1 87 ? 8.200 3.466 -1.752 1.00 83.19 87 LYS A CA 1
ATOM 676 C C . LYS A 1 87 ? 7.257 4.549 -2.269 1.00 83.19 87 LYS A C 1
ATOM 678 O O . LYS A 1 87 ? 6.058 4.508 -2.002 1.00 83.19 87 LYS A O 1
ATOM 683 N N . VAL A 1 88 ? 7.785 5.487 -3.052 1.00 80.62 88 VAL A N 1
ATOM 684 C CA . VAL A 1 88 ? 6.969 6.298 -3.965 1.00 80.62 88 VAL A CA 1
ATOM 685 C C . VAL A 1 88 ? 6.917 5.554 -5.290 1.00 80.62 88 VAL A C 1
ATOM 687 O O . VAL A 1 88 ? 7.940 5.099 -5.800 1.00 80.62 88 VAL A O 1
ATOM 690 N N . THR A 1 89 ? 5.710 5.339 -5.791 1.00 78.50 89 THR A N 1
ATOM 691 C CA . THR A 1 89 ? 5.445 4.453 -6.924 1.00 78.50 89 THR A CA 1
ATOM 692 C C . THR A 1 89 ? 4.921 5.261 -8.113 1.00 78.50 89 THR A C 1
ATOM 694 O O . THR A 1 89 ? 5.116 6.473 -8.185 1.00 78.50 89 THR A O 1
ATOM 697 N N . SER A 1 90 ? 4.301 4.583 -9.075 1.00 86.38 90 SER A N 1
ATOM 698 C CA . SER A 1 90 ? 3.729 5.208 -10.263 1.00 86.38 90 SER A CA 1
ATOM 699 C C . SER A 1 90 ? 2.340 5.808 -9.987 1.00 86.38 90 SER A C 1
ATOM 701 O O . SER A 1 90 ? 1.815 5.737 -8.873 1.00 86.38 90 SER A O 1
ATOM 703 N N . VAL A 1 91 ? 1.752 6.405 -11.022 1.00 92.88 91 VAL A N 1
ATOM 704 C CA . VAL A 1 91 ? 0.437 7.048 -10.982 1.00 92.88 91 VAL A CA 1
ATOM 705 C C . VAL A 1 91 ? -0.657 6.009 -10.732 1.00 92.88 91 VAL A C 1
ATOM 707 O O . VAL A 1 91 ? -0.663 4.951 -11.365 1.00 92.88 91 VAL A O 1
ATOM 710 N N . VAL A 1 92 ? -1.585 6.307 -9.822 1.00 95.06 92 VAL A N 1
ATOM 711 C CA . VAL A 1 92 ? -2.777 5.496 -9.544 1.00 95.06 92 VAL A CA 1
ATO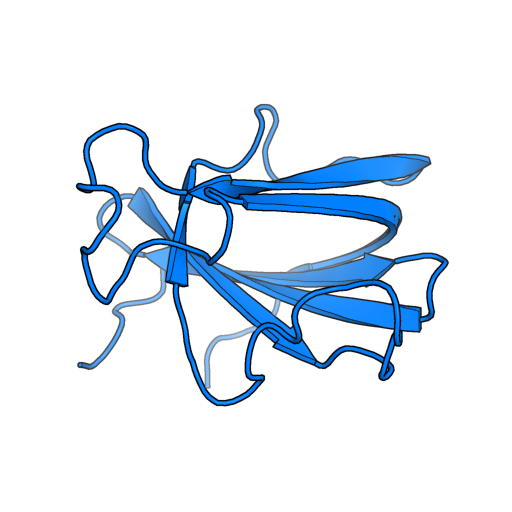M 712 C C . VAL A 1 92 ? -3.744 5.574 -10.718 1.00 95.06 92 VAL A C 1
ATOM 714 O O . VAL A 1 92 ? -4.137 6.666 -11.128 1.00 95.06 92 VAL A O 1
ATOM 717 N N . LEU A 1 93 ? -4.165 4.416 -11.222 1.00 95.88 93 LEU A N 1
ATOM 718 C CA . LEU A 1 93 ? -5.141 4.302 -12.307 1.00 95.88 93 LEU A CA 1
ATOM 719 C C . LEU A 1 93 ? -6.512 3.829 -11.823 1.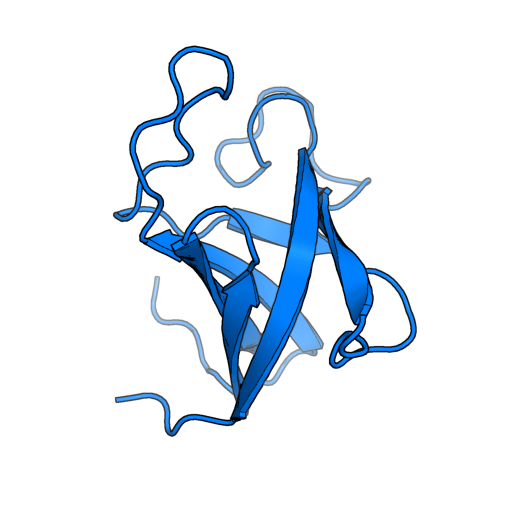00 95.88 93 LEU A C 1
ATOM 721 O O . LEU A 1 93 ? -7.527 4.274 -12.348 1.00 95.88 93 LEU A O 1
ATOM 725 N N . ALA A 1 94 ? -6.548 2.944 -10.826 1.00 96.12 94 ALA A N 1
ATOM 726 C CA . ALA A 1 94 ? -7.789 2.406 -10.285 1.00 96.12 94 ALA A CA 1
ATOM 727 C C . ALA A 1 94 ? -7.653 2.092 -8.794 1.00 96.12 94 ALA A C 1
ATOM 729 O O . ALA A 1 94 ? -6.568 1.743 -8.316 1.00 96.12 94 ALA A O 1
ATOM 730 N N . ILE A 1 95 ? -8.770 2.216 -8.077 1.00 96.38 95 ILE A N 1
ATOM 731 C CA . ILE A 1 95 ? -8.891 1.923 -6.650 1.00 96.38 95 ILE A CA 1
ATOM 732 C C . ILE A 1 95 ? -10.173 1.127 -6.454 1.00 96.38 95 ILE A C 1
ATOM 734 O O . ILE A 1 95 ? -11.253 1.592 -6.811 1.00 96.38 95 ILE A O 1
ATOM 738 N N . GLU A 1 96 ? -10.048 -0.050 -5.860 1.00 95.62 96 GLU A N 1
ATOM 739 C CA . GLU A 1 96 ? -11.172 -0.921 -5.529 1.00 95.62 96 GLU A CA 1
ATOM 740 C C . GLU A 1 96 ? -11.146 -1.206 -4.031 1.00 95.62 96 GLU A C 1
ATOM 742 O O . GLU A 1 96 ? -10.120 -1.639 -3.504 1.00 95.62 96 GLU A O 1
ATOM 747 N N . GLU A 1 97 ? -12.263 -0.985 -3.340 1.00 94.12 97 GLU A N 1
ATOM 748 C CA . GLU A 1 97 ? -12.448 -1.515 -1.990 1.00 94.12 97 GLU A CA 1
ATOM 749 C C . GLU A 1 97 ? -12.934 -2.966 -2.100 1.00 94.12 97 GLU A C 1
ATOM 751 O O . GLU A 1 97 ? -13.962 -3.244 -2.715 1.00 94.12 97 GLU A O 1
ATOM 756 N N . ALA A 1 98 ? -12.155 -3.896 -1.553 1.00 85.50 98 ALA A N 1
ATOM 757 C CA . ALA A 1 98 ? -12.380 -5.331 -1.632 1.00 85.50 98 ALA A CA 1
ATOM 758 C C . ALA A 1 98 ? -12.814 -5.898 -0.275 1.00 85.50 98 ALA A C 1
ATOM 760 O O . ALA A 1 98 ? -12.485 -5.369 0.787 1.00 85.50 98 ALA A O 1
ATOM 761 N N . THR A 1 99 ? -13.523 -7.024 -0.303 1.00 82.50 99 THR A N 1
ATOM 762 C CA . THR A 1 99 ? -13.849 -7.783 0.907 1.00 82.50 99 THR A CA 1
ATOM 763 C C . THR A 1 99 ? -12.642 -8.609 1.336 1.00 82.50 99 THR A C 1
ATOM 765 O O . THR A 1 99 ? -12.083 -9.344 0.525 1.00 82.50 99 THR A O 1
ATOM 768 N N . TRP A 1 100 ? -12.231 -8.489 2.601 1.00 77.69 100 TRP A N 1
ATOM 769 C CA . TRP A 1 100 ? -11.175 -9.330 3.167 1.00 77.69 100 TRP A CA 1
ATOM 770 C C . TRP A 1 100 ? -11.685 -10.766 3.325 1.00 77.69 100 TRP A C 1
ATOM 772 O O . TRP A 1 100 ? -12.653 -10.992 4.050 1.00 77.69 100 TRP A O 1
ATOM 782 N N . THR A 1 101 ? -11.055 -11.704 2.617 1.00 67.62 101 THR A N 1
ATOM 783 C CA . THR A 1 101 ? -11.358 -13.146 2.645 1.00 67.62 101 THR A CA 1
ATOM 784 C C . THR A 1 101 ? -10.296 -13.915 3.404 1.00 67.62 101 THR A C 1
ATOM 786 O O . THR A 1 101 ? -9.103 -13.641 3.128 1.00 67.62 101 THR A O 1
#

Foldseek 3Di:
DDFQFPWWKWWAFPQRKTKIWTQGPVRWIWIAIPHDDDVPDPDRDNVDIATFDFDPPPPDDAQDWGWTFFDPPADQPHPRADDPRTDGGHGTHDMDIDDDD

pLDDT: mean 85.9, std 11.72, range [50.0, 96.38]

Sequence (101 aa):
MTLAVRRWFRVATQSGSVYHVVETTCGEFFARVDSVPNPFSVAISPARWWRIQPAVPWPPQIGQSLALVARAELPLDHAERMPGGGKVTSVVLAIEEATWT

Secondary structure (DSSP, 8-state):
----EEEEEEEEETTS-EEEEEEETTS-EEEEEE----TTS----TT--EEEEEPSSSSPPTTSEEEEEEPTTS-TT-TTBPGGGEEEEEEEEEEEEE---